Protein AF-A0A8T4J739-F1 (afdb_monomer_lite)

Foldseek 3Di:
DDPPPPPPPAWDALPQPRDTHGDDPPFDWDQAPNDIGGHPDPVSVVVCVVVRVD

Radius of gyration: 12.73 Å; chains: 1; bounding box: 25×27×39 Å

InterPro domains:
  IPR011017 TRASH domain [SM00746] (14-52)

Secondary structure (DSSP, 8-state):
--------TT-EE-TTT--EE---TTS-EEEETTEEEE-SSHHHHHHHHHHHT-

Sequence (54 aa):
TSPAVTVTAGEVTDPVCGMTVTPVADTPQLRVDGADHWFCSTACRDSLARTAGR

Organism: NCBI:txid299421

Structure (mmCIF, N/CA/C/O backbone):
data_AF-A0A8T4J739-F1
#
_entry.id   AF-A0A8T4J739-F1
#
loop_
_atom_site.group_PDB
_atom_site.id
_atom_site.type_symbol
_atom_site.label_atom_id
_atom_site.label_alt_id
_atom_site.label_comp_id
_atom_site.label_asym_id
_atom_site.label_entity_id
_atom_site.label_seq_id
_atom_site.pdbx_PDB_ins_code
_atom_site.Cartn_x
_atom_site.Cartn_y
_atom_site.Cartn_z
_atom_site.occupancy
_atom_site.B_iso_or_equiv
_atom_site.auth_seq_id
_atom_site.auth_comp_id
_atom_site.auth_asym_id
_atom_site.auth_atom_id
_atom_site.pdbx_PDB_model_num
ATOM 1 N N . THR A 1 1 ? -11.758 -17.850 25.464 1.00 40.38 1 THR A N 1
ATOM 2 C CA . THR A 1 1 ? -12.020 -16.400 25.390 1.00 40.38 1 THR A CA 1
ATOM 3 C C . THR A 1 1 ? -11.081 -15.805 24.363 1.00 40.38 1 THR A C 1
ATOM 5 O O . THR A 1 1 ? -9.924 -15.581 24.684 1.00 40.38 1 THR A O 1
ATOM 8 N N . SER A 1 2 ? -11.525 -15.674 23.111 1.00 57.59 2 SER A N 1
ATOM 9 C CA . SER A 1 2 ? -10.743 -15.012 22.055 1.00 57.59 2 SER A CA 1
ATOM 10 C C . SER A 1 2 ? -10.953 -13.506 22.157 1.00 57.59 2 SER A C 1
ATOM 12 O O . SER A 1 2 ? -12.108 -13.095 22.302 1.00 57.59 2 SER A O 1
ATOM 14 N N . PRO A 1 3 ? -9.906 -12.670 22.083 1.00 64.62 3 PRO A N 1
ATOM 15 C CA . PRO A 1 3 ? -10.121 -11.243 21.953 1.00 64.62 3 PRO A CA 1
ATOM 16 C C . PRO A 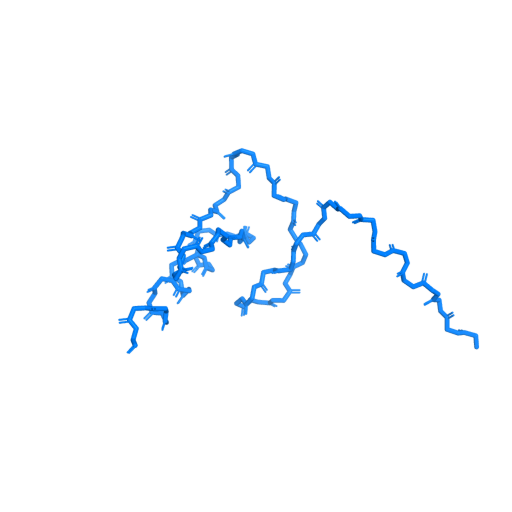1 3 ? -10.768 -10.981 20.591 1.00 64.62 3 PRO A C 1
ATOM 18 O O . PRO A 1 3 ? -10.260 -11.405 19.552 1.00 64.62 3 PRO A O 1
ATOM 21 N N . ALA A 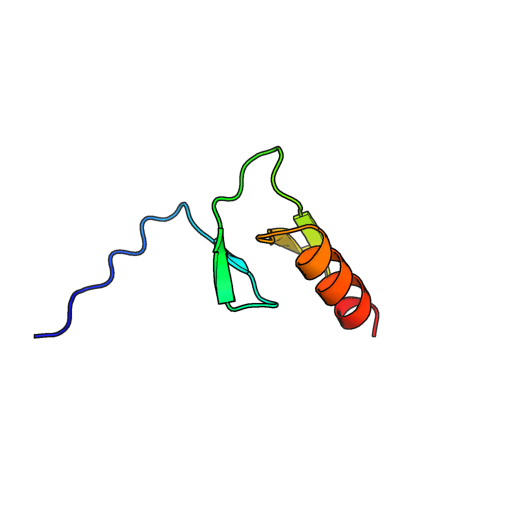1 4 ? -11.917 -10.309 20.611 1.00 61.94 4 ALA A N 1
ATOM 22 C CA . ALA A 1 4 ? -12.465 -9.661 19.435 1.00 61.94 4 ALA A CA 1
ATOM 23 C C . ALA A 1 4 ? -11.433 -8.622 18.988 1.00 61.94 4 ALA A C 1
ATOM 25 O O . ALA A 1 4 ? -11.253 -7.597 19.642 1.00 61.94 4 ALA A O 1
ATOM 26 N N . VAL A 1 5 ? -10.699 -8.931 17.922 1.00 55.50 5 VAL A N 1
ATOM 27 C CA . VAL A 1 5 ? -9.787 -7.983 17.286 1.00 55.50 5 VAL A CA 1
ATOM 28 C C . VAL A 1 5 ? -10.668 -6.924 16.633 1.00 55.50 5 VAL A C 1
ATOM 30 O O . VAL A 1 5 ? -11.157 -7.088 15.519 1.00 55.50 5 VAL A O 1
ATOM 33 N N . THR A 1 6 ? -10.952 -5.856 17.372 1.00 50.75 6 THR A N 1
ATOM 34 C CA . THR A 1 6 ? -11.444 -4.603 16.808 1.00 50.75 6 THR A CA 1
ATOM 35 C C . THR A 1 6 ? -10.326 -4.051 15.942 1.00 50.75 6 THR A C 1
ATOM 37 O O . THR A 1 6 ? -9.420 -3.381 16.431 1.00 50.75 6 THR A O 1
ATOM 40 N N . VAL A 1 7 ? -10.359 -4.396 14.656 1.00 54.44 7 VAL A N 1
ATOM 41 C CA . VAL A 1 7 ? -9.525 -3.758 13.643 1.00 54.44 7 VAL A CA 1
ATOM 42 C C . VAL A 1 7 ? -10.078 -2.347 13.478 1.00 54.44 7 VAL A C 1
ATOM 44 O O . VAL A 1 7 ? -11.044 -2.115 12.753 1.00 54.44 7 VAL A O 1
ATOM 47 N N . THR A 1 8 ? -9.528 -1.408 14.247 1.00 51.41 8 THR A N 1
ATOM 48 C CA . THR A 1 8 ? -9.763 0.020 14.046 1.00 51.41 8 THR A CA 1
ATOM 49 C C . THR A 1 8 ? -9.359 0.339 12.611 1.00 51.41 8 THR A C 1
ATOM 51 O O . THR A 1 8 ? -8.231 0.070 12.208 1.00 51.41 8 THR A O 1
ATOM 54 N N . ALA A 1 9 ? -10.311 0.842 11.827 1.00 57.50 9 ALA A N 1
ATOM 55 C CA . ALA A 1 9 ? -10.257 0.972 10.371 1.00 57.50 9 ALA A CA 1
ATOM 56 C C . ALA A 1 9 ? -9.287 2.066 9.865 1.00 57.50 9 ALA A C 1
ATOM 58 O O . ALA A 1 9 ? -9.676 2.936 9.091 1.00 57.50 9 ALA A O 1
ATOM 59 N N . GLY A 1 10 ? -8.032 2.044 10.317 1.00 70.06 10 GLY A N 1
ATOM 60 C CA . GLY A 1 10 ? -7.005 3.028 9.965 1.00 70.06 10 GLY A CA 1
ATOM 61 C C . GLY A 1 10 ? -5.595 2.459 9.810 1.00 70.06 10 GLY A C 1
ATOM 62 O O . GLY A 1 10 ? -4.658 3.229 9.642 1.00 70.06 10 GLY A O 1
ATOM 63 N N . GLU A 1 11 ? -5.425 1.139 9.857 1.00 79.88 11 GLU A N 1
ATOM 64 C CA . GLU A 1 11 ? -4.128 0.486 9.685 1.00 79.88 11 GLU A CA 1
ATOM 65 C C . GLU A 1 11 ? -4.254 -0.591 8.606 1.00 79.88 11 GLU A C 1
ATOM 67 O O . GLU A 1 11 ? -5.159 -1.427 8.643 1.00 79.88 11 GLU A O 1
ATOM 72 N N . VAL A 1 12 ? -3.381 -0.527 7.606 1.00 87.31 12 VAL A N 1
ATOM 73 C CA . VAL A 1 12 ? -3.343 -1.463 6.482 1.00 87.31 12 VAL A CA 1
ATOM 74 C C . VAL A 1 12 ? -2.147 -2.381 6.645 1.00 87.31 12 VAL A C 1
ATOM 76 O O . VAL A 1 12 ? -1.091 -1.981 7.125 1.00 87.31 12 VAL A O 1
ATOM 79 N N . THR A 1 13 ? -2.312 -3.640 6.274 1.00 88.69 13 THR A N 1
ATOM 80 C CA . THR A 1 13 ? -1.234 -4.621 6.374 1.00 88.69 13 THR A CA 1
ATOM 81 C C . THR A 1 13 ? -0.396 -4.591 5.104 1.00 88.69 13 THR A C 1
ATOM 83 O O . THR A 1 13 ? -0.933 -4.713 4.004 1.00 88.69 13 THR A O 1
ATOM 86 N N . ASP A 1 14 ? 0.918 -4.458 5.260 1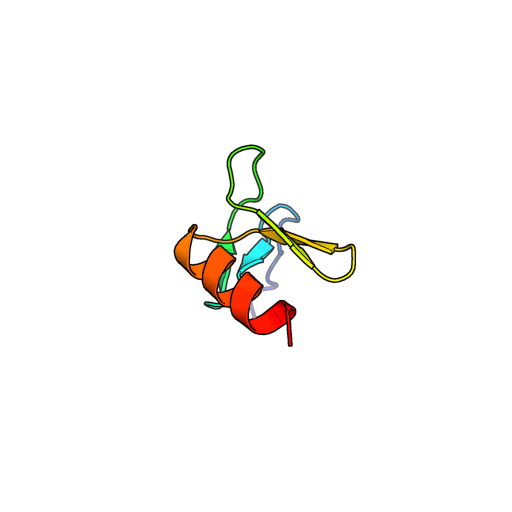.00 89.88 14 ASP A N 1
ATOM 87 C CA . ASP A 1 14 ? 1.875 -4.561 4.165 1.00 89.88 14 ASP A CA 1
ATOM 88 C C . ASP A 1 14 ? 1.811 -5.985 3.569 1.00 89.88 14 ASP A C 1
ATOM 90 O O . ASP A 1 14 ? 2.099 -6.953 4.280 1.00 89.88 14 ASP A O 1
ATOM 94 N N . PRO A 1 15 ? 1.452 -6.154 2.283 1.00 84.62 15 PRO A N 1
ATOM 95 C CA . PRO A 1 15 ? 1.312 -7.475 1.668 1.00 84.62 15 PRO A CA 1
ATOM 96 C C . PRO A 1 15 ? 2.653 -8.193 1.444 1.00 84.62 15 PRO A C 1
ATOM 98 O O . PRO A 1 15 ? 2.662 -9.381 1.130 1.00 84.62 15 PRO A O 1
ATOM 101 N N . VAL A 1 16 ? 3.783 -7.495 1.581 1.00 89.50 16 VAL A N 1
ATOM 102 C CA . VAL A 1 16 ? 5.129 -8.047 1.385 1.00 89.50 16 VAL A CA 1
ATOM 103 C C . VAL A 1 16 ? 5.652 -8.685 2.665 1.00 89.50 16 VAL A C 1
ATOM 105 O O . VAL A 1 16 ? 6.197 -9.786 2.620 1.00 89.50 16 VAL A O 1
ATOM 108 N N . CYS A 1 17 ? 5.504 -8.004 3.803 1.00 89.38 17 CYS A N 1
ATOM 109 C CA . CYS A 1 17 ? 6.066 -8.455 5.082 1.00 89.38 17 CYS A CA 1
ATOM 110 C C . CYS A 1 17 ? 5.028 -8.776 6.168 1.00 89.38 17 CYS A C 1
ATOM 112 O O . CYS A 1 17 ? 5.389 -9.358 7.188 1.00 89.38 17 CYS A O 1
ATOM 114 N N . GLY A 1 18 ? 3.756 -8.416 5.977 1.00 86.81 18 GLY A N 1
ATOM 115 C CA . GLY A 1 18 ? 2.693 -8.612 6.967 1.00 86.81 18 GLY A CA 1
ATOM 116 C C . GLY A 1 18 ? 2.707 -7.600 8.116 1.00 86.81 18 GLY A C 1
ATOM 117 O O . GLY A 1 18 ? 1.993 -7.782 9.100 1.00 86.81 18 GLY A O 1
ATOM 118 N N . MET A 1 19 ? 3.523 -6.548 8.023 1.00 89.62 19 MET A N 1
ATOM 119 C CA . MET A 1 19 ? 3.597 -5.502 9.040 1.00 89.62 19 MET A CA 1
ATOM 120 C C . MET A 1 19 ? 2.389 -4.574 8.937 1.00 89.62 19 MET A C 1
ATOM 122 O O . MET A 1 19 ? 1.997 -4.186 7.840 1.00 89.62 19 MET A O 1
ATOM 126 N N . THR A 1 20 ? 1.807 -4.195 10.070 1.00 89.44 20 THR A N 1
ATOM 127 C CA . THR A 1 20 ? 0.739 -3.196 10.095 1.00 89.44 20 THR A CA 1
ATOM 128 C C . THR A 1 20 ? 1.325 -1.798 9.906 1.00 89.44 20 THR A C 1
ATOM 130 O O . THR A 1 20 ? 2.325 -1.446 10.534 1.00 89.44 20 THR A O 1
ATOM 133 N N . VAL A 1 21 ? 0.745 -1.019 8.995 1.00 87.50 21 VAL A N 1
ATOM 134 C CA . VAL A 1 21 ? 1.226 0.311 8.616 1.00 87.50 21 VAL A CA 1
ATOM 135 C C . VAL A 1 21 ? 0.062 1.284 8.607 1.00 87.50 21 VAL A C 1
ATOM 137 O O . VAL A 1 21 ? -1.047 0.961 8.181 1.00 87.50 21 VAL A O 1
ATOM 140 N N . THR A 1 22 ? 0.312 2.512 9.037 1.00 87.25 22 THR A N 1
ATOM 141 C CA . THR A 1 22 ? -0.680 3.579 8.935 1.00 87.25 22 THR A CA 1
ATOM 142 C C . THR A 1 22 ? -0.525 4.264 7.573 1.00 87.25 22 THR A C 1
ATOM 144 O O . THR A 1 22 ? 0.534 4.841 7.298 1.00 87.25 22 THR A O 1
ATOM 147 N N . PRO A 1 23 ? -1.536 4.205 6.689 1.00 84.31 23 PRO A N 1
ATOM 148 C CA . PRO A 1 23 ? -1.492 4.889 5.408 1.00 84.31 23 PRO A CA 1
ATOM 149 C C . PRO A 1 23 ? -1.670 6.398 5.625 1.00 84.31 23 PRO A C 1
ATOM 151 O O . PRO A 1 23 ? -2.783 6.889 5.801 1.00 84.31 23 PRO A O 1
ATOM 154 N N . VAL A 1 24 ? -0.567 7.146 5.631 1.00 85.50 24 VAL A N 1
ATOM 155 C CA . VAL A 1 24 ? -0.561 8.616 5.626 1.00 85.50 24 VAL A CA 1
ATOM 156 C C . VAL A 1 24 ? -0.072 9.135 4.272 1.00 85.50 24 VAL A C 1
ATOM 158 O O . VAL A 1 24 ? 0.441 8.371 3.456 1.00 85.50 24 VAL A O 1
ATOM 161 N N . ALA A 1 25 ? -0.234 10.435 4.007 1.00 81.19 25 ALA A N 1
ATOM 162 C CA . ALA A 1 25 ? 0.141 11.042 2.724 1.00 81.19 25 ALA A CA 1
ATOM 163 C C . ALA A 1 25 ? 1.625 10.830 2.349 1.00 81.19 25 ALA A C 1
ATOM 165 O O . ALA A 1 25 ? 1.936 10.672 1.172 1.00 81.19 25 ALA A O 1
ATOM 166 N N . ASP A 1 26 ? 2.514 10.767 3.345 1.00 85.69 26 ASP A N 1
ATOM 167 C CA . ASP A 1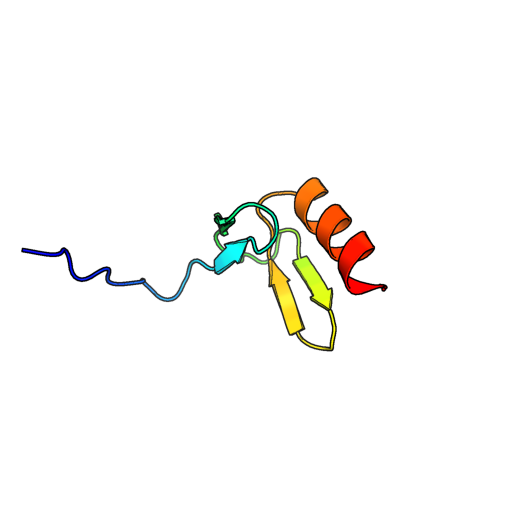 26 ? 3.954 10.509 3.184 1.00 85.69 26 ASP A CA 1
ATOM 168 C C . ASP A 1 26 ? 4.329 9.012 3.172 1.00 85.69 26 ASP A C 1
ATOM 170 O O . ASP A 1 26 ? 5.488 8.662 2.938 1.00 85.69 26 ASP A O 1
ATOM 174 N N . THR A 1 27 ? 3.383 8.099 3.427 1.00 86.94 27 THR A N 1
ATOM 175 C CA . THR A 1 27 ? 3.679 6.660 3.457 1.00 86.94 27 THR A CA 1
ATOM 176 C C . THR A 1 27 ? 4.000 6.171 2.044 1.00 86.94 27 THR A C 1
ATOM 178 O O . THR A 1 27 ? 3.252 6.473 1.106 1.00 86.94 27 THR A O 1
ATOM 181 N N . PRO A 1 28 ? 5.073 5.377 1.857 1.00 90.56 28 PRO A N 1
ATOM 182 C CA . PRO A 1 28 ? 5.374 4.796 0.561 1.00 90.56 28 PRO A CA 1
ATOM 183 C C . PRO A 1 28 ? 4.194 3.945 0.094 1.00 90.56 28 PRO A C 1
ATOM 185 O O . PRO A 1 28 ? 3.791 2.993 0.761 1.00 90.56 28 PRO A O 1
ATOM 188 N N . GLN A 1 29 ? 3.661 4.304 -1.070 1.00 90.12 29 GLN A 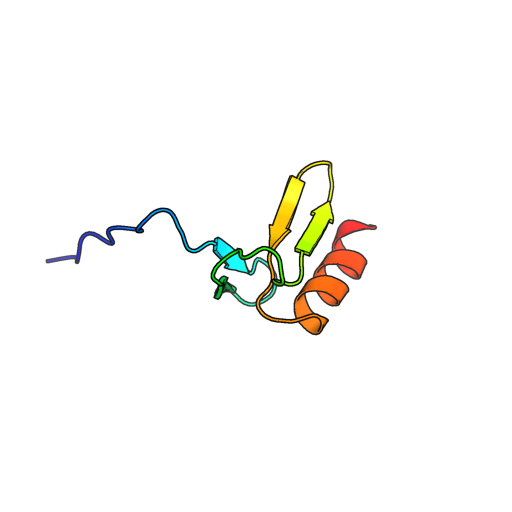N 1
ATOM 189 C CA . GLN A 1 29 ? 2.544 3.627 -1.713 1.00 90.12 29 GLN A CA 1
ATOM 190 C C . GLN A 1 29 ? 2.880 3.280 -3.165 1.00 90.12 29 GLN A C 1
ATOM 192 O O . GLN A 1 29 ? 3.763 3.889 -3.778 1.00 90.12 29 GLN A O 1
ATOM 197 N N . LEU A 1 30 ? 2.204 2.273 -3.704 1.00 91.19 30 LEU A N 1
ATOM 198 C CA . LEU A 1 30 ? 2.359 1.809 -5.078 1.00 91.19 30 LEU A CA 1
ATOM 199 C C . LEU A 1 30 ? 0.989 1.470 -5.638 1.00 91.19 30 LEU A C 1
ATOM 201 O O . LEU A 1 30 ? 0.228 0.739 -5.003 1.00 91.19 30 LEU A O 1
ATOM 205 N N . ARG A 1 31 ? 0.717 1.948 -6.851 1.00 90.12 31 ARG A N 1
ATOM 206 C CA . ARG A 1 31 ? -0.485 1.566 -7.578 1.00 90.12 31 ARG A CA 1
ATOM 207 C C . ARG A 1 31 ? -0.232 0.313 -8.409 1.00 90.12 31 ARG A C 1
ATOM 209 O O . ARG A 1 31 ? 0.624 0.326 -9.291 1.00 90.12 31 ARG A O 1
ATOM 216 N N . VAL A 1 32 ? -0.992 -0.743 -8.138 1.00 88.44 32 VAL A N 1
ATOM 217 C CA . VAL A 1 32 ? -0.945 -2.033 -8.839 1.00 88.44 32 VAL A CA 1
ATOM 218 C C . VAL A 1 32 ? -2.364 -2.407 -9.234 1.00 88.44 32 VAL A C 1
ATOM 220 O O . VAL A 1 32 ? -3.256 -2.340 -8.400 1.00 88.44 32 VAL A O 1
ATOM 223 N N . ASP A 1 33 ? -2.590 -2.760 -10.500 1.00 85.06 33 ASP A N 1
ATOM 224 C CA . ASP A 1 33 ? -3.917 -3.167 -11.002 1.00 85.06 33 ASP A CA 1
ATOM 225 C C . ASP A 1 33 ? -5.046 -2.155 -10.694 1.00 85.06 33 ASP A C 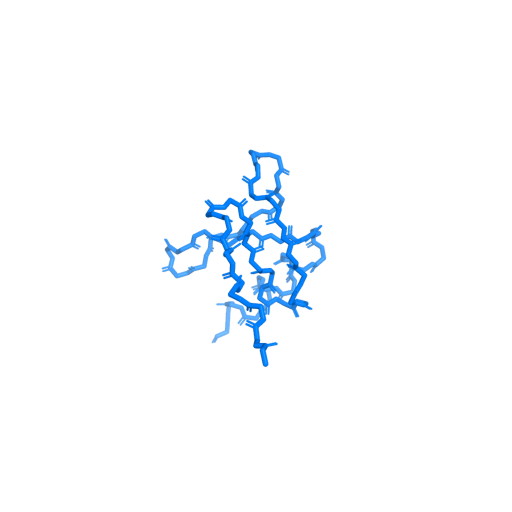1
ATOM 227 O O . ASP A 1 33 ? -6.207 -2.488 -10.494 1.00 85.06 33 ASP A O 1
ATOM 231 N N . GLY A 1 34 ? -4.699 -0.868 -10.599 1.00 88.00 34 GLY A N 1
ATOM 232 C CA . GLY A 1 34 ? -5.652 0.178 -10.230 1.00 88.00 34 GLY A CA 1
ATOM 233 C C . GLY A 1 34 ? -5.964 0.282 -8.731 1.00 88.00 34 GLY A C 1
ATOM 234 O O . GLY A 1 34 ? -6.735 1.169 -8.368 1.00 88.00 34 GLY A O 1
ATOM 235 N N . ALA A 1 35 ? -5.330 -0.502 -7.858 1.00 87.69 35 ALA A N 1
ATOM 236 C CA . ALA A 1 35 ? -5.413 -0.391 -6.401 1.00 87.69 35 ALA A CA 1
ATOM 237 C C . ALA A 1 35 ? -4.155 0.264 -5.803 1.00 87.69 35 ALA A C 1
ATOM 239 O O . ALA A 1 35 ? -3.035 -0.031 -6.219 1.00 87.69 35 ALA A O 1
ATOM 240 N N . ASP A 1 36 ? -4.336 1.155 -4.825 1.00 89.00 36 ASP A N 1
ATOM 241 C CA . ASP A 1 36 ? -3.231 1.739 -4.061 1.00 89.00 36 ASP A CA 1
ATOM 242 C C . ASP A 1 36 ? -2.892 0.831 -2.872 1.00 89.00 36 ASP A C 1
ATOM 244 O O . ASP A 1 36 ? -3.756 0.491 -2.062 1.00 89.00 36 ASP A O 1
ATOM 248 N N . HIS A 1 37 ? -1.626 0.436 -2.774 1.00 88.69 37 HIS A N 1
ATOM 249 C CA . HIS A 1 37 ? -1.093 -0.352 -1.666 1.00 88.69 37 HIS A CA 1
ATOM 250 C C . HIS A 1 37 ? -0.098 0.484 -0.873 1.00 88.69 37 HIS A C 1
ATOM 252 O O . HIS A 1 37 ? 0.732 1.165 -1.472 1.00 88.69 37 HIS A O 1
ATOM 258 N N . TRP A 1 38 ? -0.143 0.398 0.457 1.00 90.88 38 TRP A N 1
ATOM 259 C CA . TRP A 1 38 ? 0.797 1.074 1.352 1.00 90.88 38 TRP A CA 1
ATOM 260 C C . TRP A 1 38 ? 1.774 0.080 1.966 1.00 90.88 38 TRP A C 1
ATOM 262 O O . TRP A 1 38 ? 1.417 -1.064 2.250 1.00 90.88 38 TRP A O 1
ATOM 272 N N . PHE A 1 39 ? 3.001 0.543 2.188 1.00 92.44 39 PHE A N 1
ATOM 273 C CA . PHE A 1 39 ? 4.104 -0.291 2.652 1.00 92.44 39 PHE A CA 1
ATOM 274 C C . PHE A 1 39 ? 4.760 0.298 3.889 1.00 92.44 39 PHE A C 1
ATOM 276 O O . PHE A 1 39 ? 4.766 1.512 4.097 1.00 92.44 39 PHE A O 1
ATOM 283 N N . CYS A 1 40 ? 5.386 -0.568 4.682 1.00 91.31 40 CYS A N 1
ATOM 284 C CA . CYS A 1 40 ? 6.125 -0.140 5.867 1.00 91.31 40 CYS A CA 1
ATOM 285 C C . CYS A 1 40 ? 7.415 0.602 5.487 1.00 91.31 40 CYS A C 1
ATOM 287 O O . CYS A 1 40 ? 7.971 1.361 6.276 1.00 91.31 40 CYS A O 1
ATOM 289 N N . SER A 1 41 ? 7.913 0.364 4.269 1.00 90.62 41 SER A N 1
ATOM 290 C CA . SER A 1 41 ? 9.177 0.892 3.770 1.00 90.62 41 SER A CA 1
ATOM 291 C C . SER A 1 41 ? 9.216 0.927 2.242 1.00 90.62 41 SER A C 1
ATOM 293 O O . SER A 1 41 ? 8.497 0.201 1.550 1.00 90.62 41 SER A O 1
ATOM 295 N N . THR A 1 42 ? 10.125 1.739 1.698 1.00 91.25 42 THR A N 1
ATOM 296 C CA . THR A 1 42 ? 10.409 1.793 0.255 1.00 91.25 42 THR A CA 1
ATOM 297 C C . THR A 1 42 ? 10.910 0.456 -0.295 1.00 91.25 42 THR A C 1
ATOM 299 O O . THR A 1 42 ? 10.596 0.114 -1.431 1.00 91.25 42 THR A O 1
ATOM 302 N N . ALA A 1 43 ? 11.623 -0.335 0.514 1.00 92.12 43 ALA A N 1
ATOM 303 C CA . ALA A 1 43 ? 12.086 -1.666 0.129 1.00 92.12 43 ALA A CA 1
ATOM 304 C C . ALA A 1 43 ? 10.918 -2.635 -0.123 1.00 92.12 43 ALA A C 1
ATOM 306 O O . ALA A 1 43 ? 10.922 -3.336 -1.135 1.00 92.12 43 ALA A O 1
ATOM 307 N N . CYS A 1 44 ? 9.901 -2.643 0.750 1.00 93.12 44 CYS A N 1
ATOM 308 C CA . CYS A 1 44 ? 8.698 -3.460 0.551 1.00 93.12 44 CYS A CA 1
ATOM 309 C C . CYS A 1 44 ? 7.922 -2.996 -0.687 1.00 93.12 44 CYS A C 1
ATOM 311 O O . CYS A 1 44 ? 7.609 -3.817 -1.548 1.00 93.12 44 CYS A O 1
ATOM 313 N N . ARG A 1 45 ? 7.748 -1.679 -0.861 1.00 92.88 45 ARG A N 1
ATOM 314 C CA . ARG A 1 45 ? 7.159 -1.100 -2.078 1.00 92.88 45 ARG A CA 1
ATOM 315 C C . ARG A 1 45 ? 7.864 -1.582 -3.352 1.00 92.88 45 ARG A C 1
ATOM 317 O O . ARG A 1 45 ? 7.200 -2.024 -4.285 1.00 92.88 45 ARG A O 1
ATOM 324 N N . ASP A 1 46 ? 9.196 -1.525 -3.399 1.00 92.81 46 ASP A N 1
ATOM 325 C CA . ASP A 1 46 ? 9.971 -1.960 -4.570 1.00 92.81 46 ASP A CA 1
ATOM 326 C C . ASP A 1 46 ? 9.909 -3.478 -4.784 1.00 92.81 46 ASP A C 1
ATOM 328 O O . ASP A 1 46 ? 9.934 -3.947 -5.923 1.00 92.81 46 ASP A O 1
ATOM 332 N N . SER A 1 47 ? 9.822 -4.264 -3.708 1.00 91.88 47 SER A N 1
ATOM 333 C CA . SER A 1 47 ? 9.580 -5.708 -3.795 1.00 91.88 47 SER A CA 1
ATOM 334 C C . SER A 1 47 ? 8.224 -6.004 -4.434 1.00 91.88 47 SER A C 1
ATOM 336 O O . SER A 1 47 ? 8.146 -6.831 -5.350 1.00 91.88 47 SER A O 1
ATOM 338 N N . LEU A 1 48 ? 7.169 -5.288 -4.020 1.00 89.88 48 LEU A N 1
ATOM 339 C CA . LEU A 1 48 ? 5.861 -5.431 -4.651 1.00 89.88 48 LEU A CA 1
ATOM 340 C C . LEU A 1 48 ? 5.912 -4.969 -6.107 1.00 89.88 48 LEU A C 1
ATOM 342 O O . LEU A 1 48 ? 5.435 -5.698 -6.961 1.00 89.88 48 LEU A O 1
ATOM 346 N N . ALA A 1 49 ? 6.557 -3.842 -6.422 1.00 89.44 49 ALA A N 1
ATOM 347 C CA . ALA A 1 49 ? 6.692 -3.361 -7.800 1.00 89.44 49 ALA A CA 1
ATOM 348 C C . ALA A 1 49 ? 7.343 -4.395 -8.730 1.00 89.44 49 ALA A C 1
ATOM 350 O O . ALA A 1 49 ? 6.894 -4.586 -9.859 1.00 89.44 49 ALA A O 1
ATOM 351 N N . ARG A 1 50 ? 8.369 -5.106 -8.246 1.00 89.56 50 ARG A N 1
ATOM 352 C CA . ARG A 1 50 ? 9.011 -6.191 -9.004 1.00 89.56 50 ARG A CA 1
ATOM 353 C C . ARG A 1 50 ? 8.113 -7.414 -9.182 1.00 89.56 50 ARG A C 1
ATOM 355 O O . ARG A 1 50 ? 8.248 -8.107 -10.184 1.00 89.56 50 ARG A O 1
ATOM 362 N N . THR A 1 51 ? 7.236 -7.687 -8.219 1.00 85.00 51 THR A N 1
ATOM 363 C CA . THR A 1 51 ? 6.352 -8.864 -8.239 1.00 85.00 51 THR A CA 1
ATOM 364 C C . THR A 1 51 ? 5.068 -8.599 -9.031 1.00 85.00 51 THR A C 1
ATOM 366 O O . THR A 1 51 ? 4.613 -9.466 -9.763 1.00 85.00 51 THR A O 1
ATOM 369 N N . ALA A 1 52 ? 4.519 -7.389 -8.924 1.00 78.31 52 ALA A N 1
ATOM 370 C CA . ALA A 1 52 ? 3.288 -6.927 -9.559 1.00 78.31 52 ALA A CA 1
ATOM 371 C C . ALA A 1 52 ? 3.408 -6.690 -11.072 1.00 78.31 52 ALA A C 1
ATOM 373 O O . ALA A 1 52 ? 2.401 -6.656 -11.768 1.00 78.31 52 ALA A O 1
ATOM 374 N N . GLY A 1 53 ? 4.626 -6.494 -11.582 1.00 67.12 53 GLY A N 1
ATOM 375 C CA . GLY A 1 53 ? 4.893 -6.330 -13.014 1.00 67.12 53 GLY A CA 1
ATOM 376 C C . GLY A 1 53 ? 5.087 -7.643 -13.781 1.00 67.12 53 GLY A C 1
ATOM 377 O O . GLY A 1 53 ? 5.668 -7.604 -14.866 1.00 67.12 53 GLY A O 1
ATOM 378 N N . ARG A 1 54 ? 4.694 -8.789 -13.213 1.00 55.09 54 ARG A N 1
ATOM 379 C CA . ARG A 1 54 ? 4.854 -10.120 -13.812 1.00 55.09 54 ARG A CA 1
ATOM 380 C C . ARG A 1 54 ? 3.514 -10.704 -14.233 1.00 55.09 54 ARG A C 1
ATOM 382 O O . ARG A 1 54 ? 3.521 -11.408 -15.267 1.00 55.09 54 ARG A O 1
#

pLDDT: mean 81.49, std 13.8, range [40.38, 93.12]